Protein AF-A0AAE3T7K8-F1 (afdb_monomer_lite)

Secondary structure (DSSP, 8-state):
-HHHHHHHHHHHHHHHHHHTTS-GGG-S--TTSPPPPHHHHHHHHHHHHHHHHHHHHHHT--HHHHHHHHHHHTTS-GGGHHHHHHHHHHHHHHHHHHHHHHT------------------------------------------

Organism: Ralstonia solanacearum (NCBI:txid305)

Structure (mmCIF, N/CA/C/O backbone):
data_AF-A0AAE3T7K8-F1
#
_entry.id   AF-A0AAE3T7K8-F1
#
loop_
_atom_site.group_PDB
_atom_site.id
_atom_site.type_symbol
_atom_site.label_atom_id
_atom_site.label_alt_id
_atom_site.label_comp_id
_atom_site.label_asym_id
_atom_site.label_entity_id
_atom_site.label_seq_id
_atom_site.pdbx_PDB_ins_code
_atom_site.Cartn_x
_atom_site.Cartn_y
_atom_site.Cartn_z
_atom_site.occupancy
_atom_site.B_iso_or_equiv
_atom_site.auth_seq_id
_atom_site.auth_comp_id
_atom_site.auth_asym_id
_atom_site.auth_atom_id
_atom_site.pdbx_PDB_model_num
ATOM 1 N N . MET A 1 1 ? 7.359 1.670 -57.498 1.00 56.81 1 MET A N 1
ATOM 2 C CA . MET A 1 1 ? 6.842 1.714 -56.108 1.00 56.81 1 MET A CA 1
ATOM 3 C C . MET A 1 1 ? 7.546 0.765 -55.133 1.00 56.81 1 MET A C 1
ATOM 5 O O . MET A 1 1 ? 7.580 1.084 -53.957 1.00 56.81 1 MET A O 1
ATOM 9 N N . LEU A 1 2 ? 8.166 -0.339 -55.573 1.00 67.88 2 LEU A N 1
ATOM 10 C CA . LEU A 1 2 ? 8.922 -1.250 -54.692 1.00 67.88 2 LEU A CA 1
ATOM 11 C C . LEU A 1 2 ? 10.241 -0.713 -54.067 1.00 67.88 2 LEU A C 1
ATOM 13 O O . LEU A 1 2 ? 10.517 -1.096 -52.932 1.00 67.88 2 LEU A O 1
ATOM 17 N N . PRO A 1 3 ? 11.052 0.161 -54.708 1.00 71.56 3 PRO A N 1
ATOM 18 C CA . PRO A 1 3 ? 12.361 0.537 -54.148 1.00 71.56 3 PRO A CA 1
ATOM 19 C C . PRO A 1 3 ? 12.257 1.468 -52.931 1.00 71.56 3 PRO A C 1
ATOM 21 O O . PRO A 1 3 ? 12.989 1.292 -51.965 1.00 71.56 3 PRO A O 1
ATOM 24 N N . LEU A 1 4 ? 11.273 2.374 -52.920 1.00 75.75 4 LEU A N 1
ATOM 25 C CA . LEU A 1 4 ? 10.986 3.252 -51.777 1.00 75.75 4 LEU A CA 1
ATOM 26 C C . LEU A 1 4 ? 10.627 2.464 -50.512 1.00 75.75 4 LEU A C 1
ATOM 28 O O . LEU A 1 4 ? 10.971 2.870 -49.407 1.00 75.75 4 LEU A O 1
ATOM 32 N N . LEU A 1 5 ? 9.950 1.325 -50.663 1.00 79.31 5 LEU A N 1
ATOM 33 C CA . LEU A 1 5 ? 9.549 0.487 -49.536 1.00 79.31 5 LEU A CA 1
ATOM 34 C C . LEU A 1 5 ? 10.741 -0.296 -48.964 1.00 79.31 5 LEU A C 1
ATOM 36 O O . LEU A 1 5 ? 10.826 -0.491 -47.753 1.00 79.31 5 LEU A O 1
ATOM 40 N N . ALA A 1 6 ? 11.688 -0.692 -49.819 1.00 81.50 6 ALA A N 1
ATOM 41 C CA . ALA A 1 6 ? 12.946 -1.301 -49.393 1.00 81.50 6 ALA A CA 1
ATOM 42 C C . ALA A 1 6 ? 13.838 -0.297 -48.642 1.00 81.50 6 ALA A C 1
ATOM 44 O O . ALA A 1 6 ? 14.415 -0.645 -47.614 1.00 81.50 6 ALA A O 1
ATOM 45 N N . GLU A 1 7 ? 13.886 0.951 -49.107 1.00 83.94 7 GLU A N 1
ATOM 46 C CA . GLU A 1 7 ? 14.642 2.033 -48.472 1.00 83.94 7 GLU A CA 1
ATOM 47 C C . GLU A 1 7 ? 14.075 2.402 -47.092 1.00 83.94 7 GLU A C 1
ATOM 49 O O . GLU A 1 7 ? 14.807 2.406 -46.104 1.00 83.94 7 GLU A O 1
ATOM 54 N N . HIS A 1 8 ? 12.755 2.588 -46.976 1.00 81.88 8 HIS A N 1
ATOM 55 C CA . HIS A 1 8 ? 12.115 2.848 -45.680 1.00 81.88 8 HIS A CA 1
ATOM 56 C C . HIS A 1 8 ? 12.267 1.671 -44.711 1.00 81.88 8 HIS A C 1
ATOM 58 O O . HIS A 1 8 ? 12.482 1.871 -43.516 1.00 81.88 8 HIS A O 1
ATOM 64 N N . LYS A 1 9 ? 12.205 0.431 -45.212 1.00 82.88 9 LYS A N 1
ATOM 65 C CA . LYS A 1 9 ? 12.458 -0.759 -44.393 1.00 82.88 9 LYS A CA 1
ATOM 66 C C . LYS A 1 9 ? 13.899 -0.786 -43.880 1.00 82.88 9 LYS A C 1
ATOM 68 O O . LYS A 1 9 ? 14.107 -1.100 -42.712 1.00 82.88 9 LYS A O 1
ATOM 73 N N . ALA A 1 10 ? 14.880 -0.442 -44.715 1.00 85.00 10 ALA A N 1
ATOM 74 C CA . ALA A 1 10 ? 16.278 -0.359 -44.300 1.00 85.00 10 ALA A CA 1
ATOM 75 C C . ALA A 1 10 ? 16.495 0.737 -43.242 1.00 85.00 10 ALA A C 1
ATOM 77 O O . ALA A 1 10 ? 17.170 0.489 -42.243 1.00 85.00 10 ALA A O 1
ATOM 78 N N . ALA A 1 11 ? 15.857 1.900 -43.406 1.00 80.94 11 ALA A N 1
ATOM 79 C CA . ALA A 1 11 ? 15.902 2.985 -42.428 1.00 80.94 11 ALA A CA 1
ATOM 80 C C . ALA A 1 11 ? 15.301 2.570 -41.072 1.00 80.94 11 ALA A C 1
ATOM 82 O O . ALA A 1 11 ? 15.917 2.788 -40.032 1.00 80.94 11 ALA A O 1
ATOM 83 N N . LEU A 1 12 ? 14.148 1.890 -41.072 1.00 79.62 12 LEU A N 1
ATOM 84 C CA . LEU A 1 12 ? 13.529 1.382 -39.843 1.00 79.62 12 LEU A CA 1
ATOM 85 C C . LEU A 1 12 ? 14.397 0.330 -39.142 1.00 79.62 12 LEU A C 1
ATOM 87 O O . LEU A 1 12 ? 14.541 0.371 -37.923 1.00 79.62 12 LEU A O 1
ATOM 91 N N . VAL A 1 13 ? 15.009 -0.589 -39.894 1.00 80.06 13 VAL A N 1
ATOM 92 C CA . VAL A 1 13 ? 15.919 -1.600 -39.329 1.00 80.06 13 VAL A CA 1
ATOM 93 C C . VAL A 1 13 ? 17.156 -0.943 -38.708 1.00 80.06 13 VAL A C 1
ATOM 95 O O . VAL A 1 13 ? 17.576 -1.356 -37.629 1.00 80.06 13 VAL A O 1
ATOM 98 N N . ALA A 1 14 ? 17.702 0.105 -39.330 1.00 77.00 14 ALA A N 1
ATOM 99 C CA . ALA A 1 14 ? 18.820 0.863 -38.772 1.00 77.00 14 ALA A CA 1
ATOM 100 C C . ALA A 1 14 ? 18.436 1.594 -37.471 1.00 77.00 14 ALA A C 1
ATOM 102 O O . ALA A 1 14 ? 19.180 1.521 -36.495 1.00 77.00 14 ALA A O 1
ATOM 103 N N . CYS A 1 15 ? 17.255 2.221 -37.413 1.00 70.88 15 CYS A N 1
ATOM 104 C CA . CYS A 1 15 ? 16.749 2.853 -36.190 1.00 70.88 15 CYS A CA 1
ATOM 105 C C . CYS A 1 15 ? 16.536 1.840 -35.052 1.00 70.88 15 CYS A C 1
ATOM 107 O O . CYS A 1 15 ? 16.886 2.115 -33.907 1.00 70.88 15 CYS A O 1
ATOM 109 N N . VAL A 1 16 ? 16.000 0.652 -35.355 1.00 69.50 16 VAL A N 1
ATOM 110 C CA . VAL A 1 16 ? 15.807 -0.423 -34.363 1.00 69.50 16 VAL A CA 1
ATOM 111 C C . VAL A 1 16 ? 17.147 -0.977 -33.866 1.00 69.50 16 VAL A C 1
ATOM 113 O O . VAL A 1 16 ? 17.288 -1.260 -32.679 1.00 69.50 16 VAL A O 1
ATOM 116 N N . ALA A 1 17 ? 18.147 -1.098 -34.741 1.00 68.75 17 ALA A N 1
ATOM 117 C CA . ALA A 1 17 ? 19.487 -1.533 -34.355 1.00 68.75 17 ALA A CA 1
ATOM 118 C C . ALA A 1 17 ? 20.220 -0.502 -33.475 1.00 68.75 17 ALA A C 1
ATOM 120 O O . ALA A 1 17 ? 20.975 -0.891 -32.587 1.00 68.75 17 ALA A O 1
ATOM 121 N N . ASP A 1 18 ? 19.982 0.799 -33.670 1.00 66.19 18 ASP A N 1
ATOM 122 C CA . ASP A 1 18 ? 20.543 1.854 -32.812 1.00 66.19 18 ASP A CA 1
ATOM 123 C C . ASP A 1 18 ? 19.891 1.865 -31.414 1.00 66.19 18 ASP A C 1
ATOM 125 O O . ASP A 1 18 ? 20.570 2.037 -30.400 1.00 66.19 18 ASP A O 1
ATOM 129 N N . LEU A 1 19 ? 18.597 1.531 -31.335 1.00 60.56 19 LEU A N 1
ATOM 130 C CA . LEU A 1 19 ? 17.881 1.306 -30.073 1.00 60.56 19 LEU A CA 1
ATOM 131 C C . LEU A 1 19 ? 18.357 0.054 -29.312 1.00 60.56 19 LEU A C 1
ATOM 133 O O . LEU A 1 19 ? 18.126 -0.040 -28.112 1.00 60.56 19 LEU A O 1
ATOM 137 N N . ALA A 1 20 ? 19.073 -0.880 -29.947 1.00 57.47 20 ALA A N 1
ATOM 138 C CA . ALA A 1 20 ? 19.659 -2.038 -29.261 1.00 57.47 20 ALA A CA 1
ATOM 139 C C . ALA A 1 20 ? 20.825 -1.669 -28.318 1.00 57.47 20 ALA A C 1
ATOM 141 O O . ALA A 1 20 ? 21.284 -2.515 -27.553 1.00 57.47 20 ALA A O 1
ATOM 142 N N . ARG A 1 21 ? 21.304 -0.413 -28.354 1.00 55.34 21 ARG A N 1
ATOM 143 C CA . ARG A 1 21 ? 22.250 0.137 -27.366 1.00 55.34 21 ARG A CA 1
ATOM 144 C C . ARG A 1 21 ? 21.570 0.721 -26.128 1.00 55.34 21 ARG A C 1
ATOM 146 O O . ARG A 1 21 ? 22.275 1.114 -25.199 1.00 55.34 21 ARG A O 1
ATOM 153 N N . TYR A 1 22 ? 20.238 0.801 -26.092 1.00 50.47 22 TYR A N 1
ATOM 154 C CA . TYR A 1 22 ? 19.550 1.116 -24.844 1.00 50.47 22 TYR A CA 1
ATOM 155 C C . TYR A 1 22 ? 19.728 -0.056 -23.874 1.00 50.47 22 TYR A C 1
ATOM 157 O O . TYR A 1 22 ? 19.603 -1.209 -24.291 1.00 50.47 22 TYR A O 1
ATOM 165 N N . PRO A 1 23 ? 20.010 0.197 -22.587 1.00 54.50 23 PRO A N 1
ATOM 166 C CA . PRO A 1 23 ? 20.043 -0.855 -21.585 1.00 54.50 23 PRO A CA 1
ATOM 167 C C . PRO A 1 23 ? 18.611 -1.366 -21.369 1.00 54.50 23 PRO A C 1
ATOM 169 O O . PRO A 1 23 ? 17.902 -0.931 -20.473 1.00 54.50 23 PRO A O 1
ATOM 172 N N . VAL A 1 24 ? 18.163 -2.303 -22.209 1.00 54.16 24 VAL A N 1
ATOM 173 C CA . VAL A 1 24 ? 16.866 -2.997 -22.065 1.00 54.16 24 VAL A CA 1
ATOM 174 C C . VAL A 1 24 ? 16.882 -3.942 -20.849 1.00 54.16 24 VAL A C 1
ATOM 176 O O . VAL A 1 24 ? 15.853 -4.498 -20.476 1.00 54.16 24 VAL A O 1
ATOM 179 N N . ALA A 1 25 ? 18.037 -4.103 -20.192 1.00 55.81 25 ALA A N 1
ATOM 180 C CA . ALA A 1 25 ? 18.180 -4.903 -18.980 1.00 55.81 25 ALA A CA 1
ATOM 181 C C . ALA A 1 25 ? 17.321 -4.393 -17.801 1.00 55.81 25 ALA A C 1
ATOM 183 O O . ALA A 1 25 ? 16.918 -5.215 -16.985 1.00 55.81 25 ALA A O 1
ATOM 184 N N . ASP A 1 26 ? 16.973 -3.098 -17.755 1.00 56.88 26 ASP A N 1
ATOM 185 C CA . ASP A 1 26 ? 16.233 -2.470 -16.639 1.00 56.88 26 ASP A CA 1
ATOM 186 C C . ASP A 1 26 ? 14.739 -2.188 -16.927 1.00 56.88 26 ASP A C 1
ATOM 188 O O . ASP A 1 26 ? 14.063 -1.498 -16.163 1.00 56.88 26 ASP A O 1
ATOM 192 N N . GLY A 1 27 ? 14.176 -2.743 -18.005 1.00 58.06 27 GLY A N 1
ATOM 193 C CA . GLY A 1 27 ? 12.754 -2.577 -18.335 1.00 58.06 27 GLY A CA 1
ATOM 194 C C . GLY A 1 27 ? 12.427 -1.294 -19.122 1.00 58.06 27 GLY A C 1
ATOM 195 O O . GLY A 1 27 ? 13.328 -0.609 -19.609 1.00 58.06 27 GLY A O 1
ATOM 196 N N . PRO A 1 28 ? 11.132 -0.991 -19.356 1.00 58.44 28 PRO A N 1
ATOM 197 C CA . PRO A 1 28 ? 10.721 0.120 -20.211 1.00 58.44 28 PRO A CA 1
ATOM 198 C C . PRO A 1 28 ? 11.286 1.448 -19.699 1.00 58.44 28 PRO A C 1
ATOM 200 O O . PRO A 1 28 ? 11.047 1.825 -18.554 1.00 58.44 28 PRO A O 1
ATOM 203 N N . PHE A 1 29 ? 11.997 2.178 -20.562 1.00 50.84 29 PHE A N 1
ATOM 204 C CA . PHE A 1 29 ? 12.492 3.518 -20.260 1.00 50.84 29 PHE A CA 1
ATOM 205 C C . PHE A 1 29 ? 11.322 4.447 -19.895 1.00 50.84 29 PHE A C 1
ATOM 207 O O . PHE A 1 29 ? 10.512 4.811 -20.750 1.00 50.84 29 PHE A O 1
ATOM 214 N N . VAL A 1 30 ? 11.234 4.824 -18.617 1.00 63.03 30 VAL A N 1
ATOM 215 C CA . VAL A 1 30 ? 10.289 5.815 -18.084 1.00 63.03 30 VAL A CA 1
ATOM 216 C C . VAL A 1 30 ? 11.063 7.102 -17.753 1.00 63.03 30 VAL A C 1
ATOM 218 O O . VAL A 1 30 ? 11.602 7.217 -16.656 1.00 63.03 30 VAL A O 1
ATOM 221 N N . PRO A 1 31 ? 11.146 8.085 -18.677 1.00 57.31 31 PRO A N 1
ATOM 222 C CA . PRO A 1 31 ? 12.086 9.219 -18.607 1.00 57.31 31 PRO A CA 1
ATOM 223 C C . PRO A 1 31 ? 11.935 10.163 -17.404 1.00 57.31 31 PRO A C 1
ATOM 225 O O . PRO A 1 31 ? 12.766 11.048 -17.224 1.00 57.31 31 PRO A O 1
ATOM 228 N N . TYR A 1 32 ? 10.892 10.002 -16.588 1.00 61.28 32 TYR A N 1
ATOM 229 C CA . TYR A 1 32 ? 10.580 10.893 -15.467 1.00 61.28 32 TYR A CA 1
ATOM 230 C C . TYR A 1 32 ? 10.582 10.196 -14.103 1.00 61.28 32 TYR A C 1
ATOM 232 O O . TYR A 1 32 ? 10.191 10.811 -13.114 1.00 61.28 32 TYR A O 1
ATOM 240 N N . ILE A 1 33 ? 10.996 8.927 -14.024 1.00 60.94 33 ILE A N 1
ATOM 241 C CA . ILE A 1 33 ? 11.005 8.172 -12.768 1.00 60.94 33 ILE A CA 1
ATOM 242 C C . ILE A 1 33 ? 12.403 7.600 -12.559 1.00 60.94 33 ILE A C 1
ATOM 244 O O . ILE A 1 33 ? 12.933 6.915 -13.431 1.00 60.94 33 ILE A O 1
ATOM 248 N N . VAL A 1 34 ? 13.000 7.886 -11.398 1.00 67.75 34 VAL A N 1
ATOM 249 C CA . VAL A 1 34 ? 14.230 7.213 -10.960 1.00 67.75 34 VAL A CA 1
ATOM 250 C C . VAL A 1 34 ? 13.940 5.710 -10.945 1.00 67.75 34 VAL A C 1
ATOM 252 O O . VAL A 1 34 ? 13.016 5.307 -10.234 1.00 67.75 34 VAL A O 1
ATOM 255 N N . PRO A 1 35 ? 14.673 4.886 -11.714 1.00 70.62 35 PRO A N 1
ATOM 256 C CA . PRO A 1 35 ? 14.442 3.450 -11.738 1.00 70.62 35 PRO A CA 1
ATOM 257 C C . PRO A 1 35 ? 14.500 2.884 -10.316 1.00 70.62 35 PRO A C 1
ATOM 259 O O . PRO A 1 35 ? 15.496 3.044 -9.610 1.00 70.62 35 PRO A O 1
ATOM 262 N N . LEU A 1 36 ? 13.405 2.266 -9.877 1.00 82.12 36 LEU A N 1
ATOM 263 C CA . LEU A 1 36 ? 13.344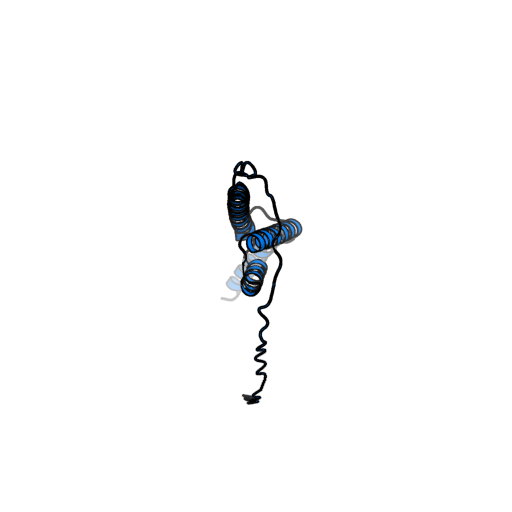 1.533 -8.618 1.00 82.12 36 LEU A CA 1
ATOM 264 C C . LEU A 1 36 ? 13.711 0.082 -8.903 1.00 82.12 36 LEU A C 1
ATOM 266 O O . LEU A 1 36 ? 13.130 -0.532 -9.798 1.00 82.12 36 LEU A O 1
ATOM 270 N N . SER A 1 37 ? 14.647 -0.470 -8.130 1.00 87.62 37 SER A N 1
ATOM 271 C CA . SER A 1 37 ? 14.950 -1.895 -8.233 1.00 87.62 37 SER A CA 1
ATOM 272 C C . SER A 1 37 ? 13.736 -2.730 -7.786 1.00 87.62 37 SER A C 1
ATOM 274 O O . SER A 1 37 ? 12.952 -2.272 -6.941 1.00 87.62 37 SER A O 1
ATOM 276 N N . PRO A 1 38 ? 13.558 -3.953 -8.311 1.00 87.56 38 PRO A N 1
ATOM 277 C CA . PRO A 1 38 ? 12.467 -4.838 -7.900 1.00 87.56 38 PRO A CA 1
ATOM 278 C C . PRO A 1 38 ? 12.433 -5.101 -6.389 1.00 87.56 38 PRO A C 1
ATOM 280 O O . PRO A 1 38 ? 11.357 -5.144 -5.795 1.00 87.56 38 PRO A O 1
ATOM 283 N N . GLU A 1 39 ? 13.602 -5.216 -5.756 1.00 91.31 39 GLU A N 1
ATOM 284 C CA . GLU A 1 39 ? 13.748 -5.390 -4.307 1.00 91.31 39 GLU A CA 1
ATOM 285 C C . GLU A 1 39 ? 13.188 -4.176 -3.571 1.00 91.31 39 GLU A C 1
ATOM 287 O O . GLU A 1 39 ? 12.396 -4.317 -2.643 1.00 91.31 39 GLU A O 1
ATOM 292 N N . ARG A 1 40 ? 13.506 -2.966 -4.047 1.00 90.38 40 ARG A N 1
ATOM 293 C CA . ARG A 1 40 ? 13.010 -1.743 -3.420 1.00 90.38 40 ARG A CA 1
ATOM 294 C C . ARG A 1 40 ? 11.492 -1.610 -3.528 1.00 90.38 40 ARG A C 1
ATOM 296 O O . ARG A 1 40 ? 10.856 -1.122 -2.595 1.00 90.38 40 ARG A O 1
ATOM 303 N N . VAL A 1 41 ? 10.905 -2.040 -4.645 1.00 91.06 41 VAL A N 1
ATOM 304 C CA . VAL A 1 41 ? 9.443 -2.085 -4.816 1.00 91.06 41 VAL A CA 1
ATOM 305 C C . VAL A 1 41 ? 8.814 -3.097 -3.857 1.00 91.06 41 VAL A C 1
ATOM 307 O O . VAL A 1 41 ? 7.785 -2.800 -3.247 1.00 91.06 41 VAL A O 1
ATOM 310 N N . ALA A 1 42 ? 9.430 -4.270 -3.694 1.00 92.06 42 ALA A N 1
ATOM 311 C CA . ALA A 1 42 ? 8.963 -5.288 -2.760 1.00 92.06 42 ALA A CA 1
ATOM 312 C C . ALA A 1 42 ? 8.989 -4.782 -1.308 1.00 92.06 42 ALA A C 1
ATOM 314 O O . ALA A 1 42 ? 7.989 -4.927 -0.605 1.00 92.06 42 ALA A O 1
ATOM 315 N N . ASP A 1 43 ? 10.070 -4.116 -0.896 1.00 94.38 43 ASP A N 1
ATOM 316 C CA . ASP A 1 43 ? 10.190 -3.518 0.438 1.00 94.38 43 ASP A CA 1
ATOM 317 C C . ASP A 1 43 ? 9.096 -2.475 0.694 1.00 94.38 43 ASP A C 1
ATOM 319 O O . ASP A 1 43 ? 8.429 -2.508 1.725 1.00 94.38 43 ASP A O 1
ATOM 323 N N . LEU A 1 44 ? 8.848 -1.576 -0.269 1.00 94.50 44 LEU A N 1
ATOM 324 C CA . LEU A 1 44 ? 7.784 -0.572 -0.153 1.00 94.50 44 LEU A CA 1
ATOM 325 C C . LEU A 1 44 ? 6.396 -1.211 -0.014 1.00 94.50 44 LEU A C 1
ATOM 327 O O . LEU A 1 44 ? 5.570 -0.726 0.758 1.00 94.50 44 LEU A O 1
ATOM 331 N N . LEU A 1 45 ? 6.133 -2.302 -0.736 1.00 95.56 45 LEU A N 1
ATOM 332 C CA . LEU A 1 45 ? 4.880 -3.048 -0.616 1.00 95.56 45 LEU A CA 1
ATOM 333 C C . LEU A 1 45 ? 4.734 -3.717 0.755 1.00 95.56 45 LEU A C 1
ATOM 335 O O . LEU A 1 45 ? 3.632 -3.725 1.306 1.00 95.56 45 LEU A O 1
ATOM 339 N N . VAL A 1 46 ? 5.811 -4.280 1.305 1.00 97.25 46 VAL A N 1
ATOM 340 C CA . VAL A 1 46 ? 5.814 -4.876 2.651 1.00 97.25 46 VAL A CA 1
ATOM 341 C C . VAL A 1 46 ? 5.559 -3.806 3.711 1.00 97.25 46 VAL A C 1
ATOM 343 O O . VAL A 1 46 ? 4.658 -3.977 4.537 1.00 97.25 46 VAL A O 1
ATOM 346 N N . ASP A 1 47 ? 6.278 -2.685 3.643 1.00 97.50 47 ASP A N 1
ATOM 347 C CA . ASP A 1 47 ? 6.103 -1.541 4.543 1.00 97.50 47 ASP A CA 1
ATOM 348 C C . ASP A 1 47 ? 4.658 -1.028 4.508 1.00 97.50 47 ASP A C 1
ATOM 350 O O . ASP A 1 47 ? 4.032 -0.817 5.550 1.00 97.50 47 ASP A O 1
ATOM 354 N N . LEU A 1 48 ? 4.105 -0.857 3.305 1.00 97.81 48 LEU A N 1
ATOM 355 C CA . LEU A 1 48 ? 2.751 -0.350 3.114 1.00 97.81 48 LEU A CA 1
ATOM 356 C C . LEU A 1 48 ? 1.701 -1.301 3.691 1.00 97.81 48 LEU A C 1
ATOM 358 O O . LEU A 1 48 ? 0.819 -0.862 4.425 1.00 97.81 48 LEU A O 1
ATOM 362 N N . ARG A 1 49 ? 1.803 -2.604 3.409 1.00 97.69 49 ARG A N 1
ATOM 363 C CA . ARG A 1 49 ? 0.872 -3.604 3.956 1.00 97.69 49 ARG A CA 1
ATOM 364 C C . ARG A 1 49 ? 0.924 -3.652 5.479 1.00 97.69 49 ARG A C 1
ATOM 366 O O . ARG A 1 49 ? -0.127 -3.690 6.106 1.00 97.69 49 ARG A O 1
ATOM 373 N N . THR A 1 50 ? 2.124 -3.605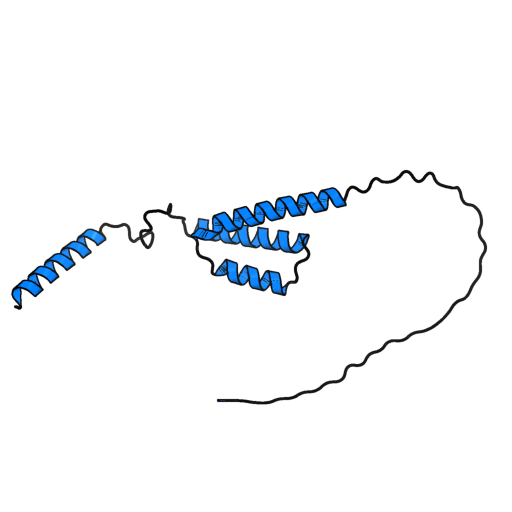 6.052 1.00 98.25 50 THR A N 1
ATOM 374 C CA . THR A 1 50 ? 2.324 -3.610 7.508 1.00 98.25 50 THR A CA 1
ATOM 375 C C . THR A 1 50 ? 1.688 -2.377 8.144 1.00 98.25 50 THR A C 1
ATOM 377 O O . THR A 1 50 ? 0.866 -2.507 9.044 1.00 98.25 50 THR A O 1
ATOM 380 N N . THR A 1 51 ? 1.969 -1.191 7.596 1.00 98.38 51 THR A N 1
ATOM 381 C CA . THR A 1 51 ? 1.407 0.074 8.095 1.00 98.38 51 THR A CA 1
ATOM 382 C C . THR A 1 51 ? -0.124 0.084 8.010 1.00 98.38 51 THR A C 1
ATOM 384 O O . THR A 1 51 ? -0.795 0.552 8.925 1.00 98.38 51 THR A O 1
ATOM 387 N N . ILE A 1 52 ? -0.703 -0.443 6.924 1.00 98.12 52 ILE A N 1
ATOM 388 C CA . ILE A 1 52 ? -2.162 -0.550 6.770 1.00 98.12 52 ILE A CA 1
ATOM 389 C C . ILE A 1 52 ? -2.767 -1.471 7.832 1.00 98.12 52 ILE A C 1
ATOM 391 O O . ILE A 1 52 ? -3.792 -1.112 8.407 1.00 98.12 52 ILE A O 1
ATOM 395 N N . SER A 1 53 ? -2.154 -2.628 8.093 1.00 97.81 53 SER A N 1
ATOM 396 C CA . SER A 1 53 ? -2.628 -3.549 9.131 1.00 97.81 53 SER A CA 1
ATOM 397 C C . SER A 1 53 ? -2.594 -2.899 10.515 1.00 97.81 53 SER A C 1
ATOM 399 O O . SER A 1 53 ? -3.593 -2.937 11.219 1.00 97.81 53 SER A O 1
ATOM 401 N N . GLU A 1 54 ? -1.509 -2.206 10.868 1.00 98.00 54 GLU A N 1
ATOM 402 C CA . GLU A 1 54 ? -1.410 -1.496 12.154 1.00 98.00 54 GLU A CA 1
ATOM 403 C C . GLU A 1 54 ? -2.476 -0.399 12.301 1.00 98.00 54 GLU A C 1
ATOM 405 O O . GLU A 1 54 ? -3.091 -0.248 13.358 1.00 98.00 54 GLU A O 1
ATOM 410 N N . VAL A 1 55 ? -2.742 0.361 11.231 1.00 97.94 55 VAL A N 1
ATOM 411 C CA . VAL A 1 55 ? -3.832 1.350 11.222 1.00 97.94 55 VAL A CA 1
ATOM 412 C C . VAL A 1 55 ? -5.187 0.669 11.408 1.00 97.94 55 VAL A C 1
ATOM 414 O O . VAL A 1 55 ? -6.005 1.158 12.186 1.00 97.94 55 VAL A O 1
ATOM 417 N N . ALA A 1 56 ? -5.429 -0.438 10.705 1.00 97.62 56 ALA A N 1
ATOM 418 C CA . ALA A 1 56 ? -6.673 -1.192 10.796 1.00 97.62 56 ALA A CA 1
ATOM 419 C C . ALA A 1 56 ? -6.907 -1.737 12.211 1.00 97.62 56 ALA A C 1
ATOM 421 O O . ALA A 1 56 ? -8.029 -1.639 12.709 1.00 97.62 56 ALA A O 1
ATOM 422 N N . ASP A 1 57 ? -5.856 -2.222 12.872 1.00 96.75 57 ASP A N 1
ATOM 423 C CA . ASP A 1 57 ? -5.909 -2.714 14.249 1.00 96.75 57 ASP A CA 1
ATOM 424 C C . ASP A 1 57 ? -6.264 -1.591 15.234 1.00 96.75 57 ASP A C 1
ATOM 426 O O . ASP A 1 57 ? -7.153 -1.750 16.073 1.00 96.75 57 ASP A O 1
ATOM 430 N N . ILE A 1 58 ? -5.618 -0.424 15.116 1.00 96.56 58 ILE A N 1
ATOM 431 C CA . ILE A 1 58 ? -5.871 0.716 16.013 1.00 96.56 58 ILE A CA 1
ATOM 432 C C . ILE A 1 58 ? -7.268 1.308 15.790 1.00 96.56 58 ILE A C 1
ATOM 434 O O . ILE A 1 58 ? -7.932 1.719 16.743 1.00 96.56 58 ILE A O 1
ATOM 438 N N . GLU A 1 59 ? -7.720 1.385 14.541 1.00 95.00 59 GLU A N 1
ATOM 439 C CA . GLU A 1 59 ? -9.022 1.957 14.193 1.00 95.00 59 GLU A CA 1
ATOM 440 C C . GLU A 1 59 ? -10.176 0.939 14.243 1.00 95.00 59 GLU A C 1
ATOM 442 O O . GLU A 1 59 ? -11.333 1.325 14.065 1.00 95.00 59 GLU A O 1
ATOM 447 N N . GLY A 1 60 ? -9.887 -0.342 14.494 1.00 96.31 60 GLY A N 1
ATOM 448 C CA . GLY A 1 60 ? -10.885 -1.406 14.614 1.00 96.31 60 GLY A CA 1
ATOM 449 C C . GLY A 1 60 ? -11.624 -1.697 13.308 1.00 96.31 60 GLY A C 1
ATOM 450 O O . GLY A 1 60 ? -12.851 -1.823 13.298 1.00 96.31 60 GLY A O 1
ATOM 451 N N . TRP A 1 61 ? -10.907 -1.750 12.185 1.00 97.31 61 TRP A N 1
ATOM 452 C CA . TRP A 1 61 ? -11.532 -2.033 10.894 1.00 97.31 61 TRP A CA 1
ATOM 453 C C . TRP A 1 61 ? -12.019 -3.485 10.810 1.00 97.31 61 TRP A C 1
ATOM 455 O O . TRP A 1 61 ? -11.336 -4.388 11.284 1.00 97.31 61 TRP A O 1
ATOM 465 N N . PRO A 1 62 ? -13.157 -3.748 10.142 1.00 97.00 62 PRO A N 1
ATOM 466 C CA . PRO A 1 62 ? -13.568 -5.115 9.838 1.00 97.00 62 PRO A CA 1
ATOM 467 C C . PRO A 1 62 ? -12.572 -5.821 8.905 1.00 97.00 62 PRO A C 1
ATOM 469 O O . PRO A 1 62 ? -12.112 -5.219 7.929 1.00 97.00 62 PRO A O 1
ATOM 472 N N . ASP A 1 63 ? -12.337 -7.116 9.126 1.00 96.19 63 ASP A N 1
ATOM 473 C CA . ASP A 1 63 ? -11.409 -7.946 8.335 1.00 96.19 63 ASP A CA 1
ATOM 474 C C . ASP A 1 63 ? -11.690 -7.910 6.824 1.00 96.19 63 ASP A C 1
ATOM 476 O O . ASP A 1 63 ? -10.763 -7.880 6.009 1.00 96.19 63 ASP A O 1
ATOM 480 N N . ASP A 1 64 ? -12.966 -7.854 6.428 1.00 97.44 64 ASP A N 1
ATOM 481 C CA . ASP A 1 64 ? -13.375 -7.751 5.021 1.00 97.44 64 ASP A CA 1
ATOM 482 C C . ASP A 1 64 ? -12.874 -6.451 4.370 1.00 97.44 64 ASP A C 1
ATOM 484 O O . ASP A 1 64 ? -12.487 -6.431 3.197 1.00 97.44 64 ASP A O 1
ATOM 488 N N . CYS A 1 65 ? -12.856 -5.354 5.135 1.00 97.00 65 CYS A N 1
ATOM 489 C CA . CYS A 1 65 ? -12.355 -4.061 4.677 1.00 97.00 65 CYS A CA 1
ATOM 490 C C . CYS A 1 65 ? -10.837 -4.114 4.474 1.00 97.00 65 CYS A C 1
ATOM 492 O O . CYS A 1 65 ? -10.343 -3.731 3.409 1.00 97.00 65 CYS A O 1
ATOM 494 N N . LEU A 1 66 ? -10.114 -4.650 5.463 1.00 97.25 66 LEU A N 1
ATOM 495 C CA . LEU A 1 66 ? -8.663 -4.817 5.403 1.00 97.25 66 LEU A CA 1
ATOM 496 C C . LEU A 1 66 ? -8.264 -5.719 4.227 1.00 97.25 66 LEU A C 1
ATOM 498 O O . LEU A 1 66 ? -7.446 -5.332 3.394 1.00 97.25 66 LEU A O 1
ATOM 502 N N . THR A 1 67 ? -8.909 -6.878 4.095 1.00 97.56 67 THR A N 1
ATOM 503 C CA . THR A 1 67 ? -8.664 -7.838 3.007 1.00 97.56 67 THR A CA 1
ATOM 504 C C . THR A 1 67 ? -8.882 -7.198 1.639 1.00 97.56 67 THR A C 1
ATOM 506 O O . THR A 1 67 ? -8.043 -7.329 0.740 1.00 97.56 67 THR A O 1
ATOM 509 N N . ARG A 1 68 ? -9.982 -6.452 1.472 1.00 97.44 68 ARG A N 1
ATOM 510 C CA . ARG A 1 68 ? -10.269 -5.731 0.228 1.00 97.44 68 ARG A CA 1
ATOM 511 C C . ARG A 1 68 ? -9.185 -4.702 -0.088 1.00 97.44 68 ARG A C 1
ATOM 513 O O . ARG A 1 68 ? -8.739 -4.638 -1.234 1.00 97.44 68 ARG A O 1
ATOM 520 N N . LEU A 1 69 ? -8.765 -3.903 0.891 1.00 96.88 69 LEU A N 1
ATOM 521 C CA . LEU A 1 69 ? -7.756 -2.867 0.683 1.00 96.88 69 LEU A CA 1
ATOM 522 C C . LEU A 1 69 ? -6.384 -3.463 0.343 1.00 96.88 69 LEU A C 1
ATOM 524 O O . LEU A 1 69 ? -5.750 -3.020 -0.613 1.00 96.88 69 LEU A O 1
ATOM 528 N N . LEU A 1 70 ? -5.950 -4.506 1.054 1.00 97.06 70 LEU A N 1
ATOM 529 C CA . LEU A 1 70 ? -4.688 -5.193 0.763 1.00 97.06 70 LEU A CA 1
ATOM 530 C C . LEU A 1 70 ? -4.685 -5.807 -0.646 1.00 97.06 70 LEU A C 1
ATOM 532 O O . LEU A 1 70 ? -3.666 -5.766 -1.341 1.00 97.06 70 LEU A O 1
ATOM 536 N N . GLY A 1 71 ? -5.837 -6.308 -1.107 1.00 96.31 71 GLY A N 1
ATOM 537 C CA . GLY A 1 71 ? -6.020 -6.772 -2.482 1.00 96.31 71 GLY A CA 1
ATOM 538 C C . GLY A 1 71 ? -5.863 -5.665 -3.533 1.00 96.31 71 GLY A C 1
ATOM 539 O O . GLY A 1 71 ? -5.322 -5.923 -4.610 1.00 96.31 71 GLY A O 1
ATOM 540 N N . LEU A 1 72 ? -6.288 -4.433 -3.229 1.00 95.69 72 LEU A N 1
ATOM 541 C CA . LEU A 1 72 ? -6.079 -3.270 -4.102 1.00 95.69 72 LEU A CA 1
ATOM 542 C C . LEU A 1 72 ? -4.608 -2.841 -4.115 1.00 95.69 72 LEU A C 1
ATOM 544 O O . LEU A 1 72 ? -4.033 -2.662 -5.187 1.00 95.69 72 LEU A O 1
ATOM 548 N N . VAL A 1 73 ? -3.978 -2.763 -2.941 1.00 95.19 73 VAL A N 1
ATOM 549 C CA . VAL A 1 73 ? -2.559 -2.407 -2.794 1.00 95.19 73 VAL A CA 1
ATOM 550 C C . VAL A 1 73 ? -1.652 -3.384 -3.540 1.00 95.19 73 VAL A C 1
ATOM 552 O O . VAL A 1 73 ? -0.670 -2.973 -4.140 1.00 95.19 73 VAL A O 1
ATOM 555 N N . ALA A 1 74 ? -1.987 -4.674 -3.579 1.00 91.88 74 ALA A N 1
ATOM 556 C CA . ALA A 1 74 ? -1.208 -5.660 -4.328 1.00 91.88 74 ALA A CA 1
ATOM 557 C C . ALA A 1 74 ? -1.184 -5.425 -5.852 1.00 91.88 74 ALA A C 1
ATOM 559 O O . ALA A 1 74 ? -0.351 -6.011 -6.539 1.00 91.88 74 ALA A O 1
ATOM 560 N N . ARG A 1 75 ? -2.110 -4.621 -6.388 1.00 92.44 75 ARG A N 1
ATOM 561 C CA . ARG A 1 75 ? -2.307 -4.405 -7.831 1.00 92.44 75 ARG A CA 1
ATOM 562 C C . ARG A 1 75 ? -2.082 -2.951 -8.243 1.00 92.44 75 ARG A C 1
ATOM 564 O O . ARG A 1 75 ? -2.333 -2.611 -9.398 1.00 92.44 75 ARG A O 1
ATOM 571 N N . GLN A 1 76 ? -1.671 -2.097 -7.306 1.00 91.00 76 GLN A N 1
ATOM 572 C CA . GLN A 1 76 ? -1.501 -0.677 -7.570 1.00 91.00 76 GLN A CA 1
ATOM 573 C C . GLN A 1 76 ? -0.262 -0.407 -8.444 1.00 91.00 76 GLN A C 1
ATOM 575 O O . GLN A 1 76 ? 0.688 -1.195 -8.431 1.00 91.00 76 GLN A O 1
ATOM 580 N N . PRO A 1 77 ? -0.240 0.705 -9.195 1.00 91.62 77 PRO A N 1
ATOM 581 C CA . PRO A 1 77 ? 0.958 1.150 -9.894 1.00 91.62 77 PRO A CA 1
ATOM 582 C C . PRO A 1 77 ? 2.124 1.415 -8.930 1.00 91.62 77 PRO A C 1
ATOM 584 O O . PRO A 1 77 ? 1.937 1.945 -7.841 1.00 91.62 77 PRO A O 1
ATOM 587 N N . VAL A 1 78 ? 3.359 1.137 -9.359 1.00 88.19 78 VAL A N 1
ATOM 588 C CA . VAL A 1 78 ? 4.565 1.434 -8.554 1.00 88.19 78 VAL A CA 1
ATOM 589 C C . VAL A 1 78 ? 4.673 2.929 -8.224 1.00 88.19 78 VAL A C 1
ATOM 591 O O . VAL A 1 78 ? 5.162 3.292 -7.158 1.00 88.19 78 VAL A O 1
ATOM 594 N N . SER A 1 79 ? 4.165 3.799 -9.104 1.00 85.69 79 SER A N 1
ATOM 595 C CA . SER A 1 79 ? 4.203 5.254 -8.936 1.00 85.69 79 SER A CA 1
ATOM 596 C C . SER A 1 79 ? 3.423 5.773 -7.726 1.00 85.69 79 SER A C 1
ATOM 598 O O . SER A 1 79 ? 3.695 6.885 -7.298 1.00 85.69 79 SER A O 1
ATOM 600 N N . THR A 1 80 ? 2.467 5.011 -7.183 1.00 90.75 80 THR A N 1
ATOM 601 C CA . THR A 1 80 ? 1.630 5.445 -6.048 1.00 90.75 80 THR A CA 1
ATOM 602 C C . THR A 1 80 ? 2.110 4.905 -4.699 1.00 90.75 80 THR A C 1
ATOM 604 O O . THR A 1 80 ? 1.695 5.411 -3.662 1.00 90.75 80 THR A O 1
ATOM 607 N N . LEU A 1 81 ? 3.040 3.940 -4.684 1.00 91.75 81 LEU A N 1
ATOM 608 C CA . LEU A 1 81 ? 3.472 3.258 -3.455 1.00 91.75 81 LEU A CA 1
ATOM 609 C C . LEU A 1 81 ? 4.053 4.201 -2.400 1.00 91.75 81 LEU A C 1
ATOM 611 O O . LEU A 1 81 ? 3.772 4.047 -1.213 1.00 91.75 81 LEU A O 1
ATOM 615 N N . ALA A 1 82 ? 4.887 5.155 -2.820 1.00 90.88 82 ALA A N 1
ATOM 616 C CA . ALA A 1 82 ? 5.533 6.084 -1.898 1.00 90.88 82 ALA A CA 1
ATOM 617 C C . ALA A 1 82 ? 4.520 7.046 -1.256 1.00 90.88 82 ALA A C 1
ATOM 619 O O . ALA A 1 82 ? 4.582 7.279 -0.047 1.00 90.88 82 ALA A O 1
ATOM 620 N N . ASP A 1 83 ? 3.574 7.550 -2.049 1.00 92.94 83 ASP A N 1
ATOM 621 C CA . ASP A 1 83 ? 2.540 8.481 -1.594 1.00 92.94 83 ASP A CA 1
ATOM 622 C C . ASP A 1 83 ? 1.538 7.786 -0.666 1.00 92.94 83 ASP A C 1
ATOM 624 O O . ASP A 1 83 ? 1.238 8.296 0.415 1.00 92.94 83 ASP A O 1
ATOM 628 N N . ASP A 1 84 ? 1.090 6.580 -1.028 1.00 95.88 84 ASP A N 1
ATOM 629 C CA . ASP A 1 84 ? 0.218 5.758 -0.186 1.00 95.88 84 ASP A CA 1
ATOM 630 C C . ASP A 1 84 ? 0.895 5.430 1.152 1.00 95.88 84 ASP A C 1
ATOM 632 O O . ASP A 1 84 ? 0.289 5.567 2.218 1.00 95.88 84 ASP A O 1
ATOM 636 N N . LEU A 1 85 ? 2.177 5.047 1.126 1.00 97.06 85 LEU A N 1
ATOM 637 C CA . LEU A 1 85 ? 2.942 4.779 2.343 1.00 97.06 85 LEU A CA 1
ATOM 638 C C . LEU A 1 85 ? 3.060 6.026 3.226 1.00 97.06 85 LEU A C 1
ATOM 640 O O . LEU A 1 85 ? 2.893 5.932 4.444 1.00 97.06 85 LEU A O 1
ATOM 644 N N . ALA A 1 86 ? 3.308 7.199 2.640 1.00 97.62 86 ALA A N 1
ATOM 645 C CA . ALA A 1 86 ? 3.339 8.457 3.378 1.00 97.62 86 ALA A CA 1
ATOM 646 C C . ALA A 1 86 ? 1.973 8.779 4.010 1.00 97.62 86 ALA A C 1
ATOM 648 O O .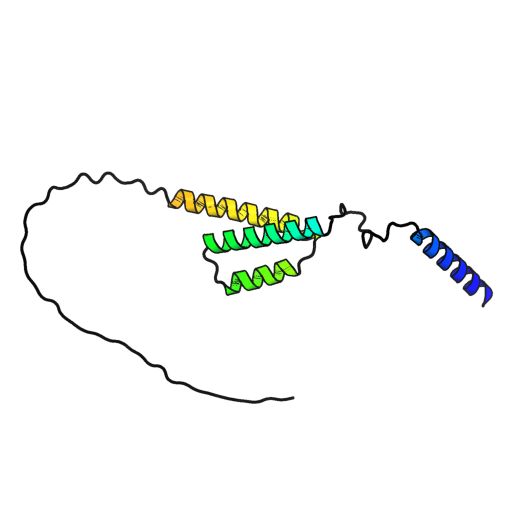 ALA A 1 86 ? 1.910 9.145 5.187 1.00 97.62 86 ALA A O 1
ATOM 649 N N . TYR A 1 87 ? 0.883 8.577 3.265 1.00 97.44 87 TYR A N 1
ATOM 650 C CA . TYR A 1 87 ? -0.480 8.758 3.761 1.00 97.44 87 TYR A CA 1
ATOM 651 C C . TYR A 1 87 ? -0.773 7.853 4.966 1.00 97.44 87 TYR A C 1
ATOM 653 O O . TYR A 1 87 ? -1.203 8.344 6.015 1.00 97.44 87 TYR A O 1
ATOM 661 N N . PHE A 1 88 ? -0.501 6.548 4.861 1.00 98.00 88 PHE A N 1
ATOM 662 C CA . PHE A 1 88 ? -0.788 5.607 5.947 1.00 98.00 88 PHE A CA 1
ATOM 663 C C . PHE A 1 88 ? 0.114 5.808 7.163 1.00 98.00 88 PHE A C 1
ATOM 665 O O . PHE A 1 88 ? -0.376 5.702 8.284 1.00 98.00 88 PHE A O 1
ATOM 672 N N . ARG A 1 89 ? 1.382 6.199 6.982 1.00 98.25 89 ARG A N 1
ATOM 673 C CA . ARG A 1 89 ? 2.251 6.604 8.102 1.00 98.25 89 ARG A CA 1
ATOM 674 C C . ARG A 1 89 ? 1.707 7.832 8.828 1.00 98.25 89 ARG A C 1
ATOM 676 O O . ARG A 1 89 ? 1.667 7.856 10.055 1.00 98.25 89 ARG A O 1
ATOM 683 N N . GLY A 1 90 ? 1.231 8.832 8.084 1.00 97.88 90 GLY A N 1
ATOM 684 C CA . GLY A 1 90 ? 0.557 9.992 8.667 1.00 97.88 90 GLY A CA 1
ATOM 685 C C . GLY A 1 90 ? -0.683 9.585 9.465 1.00 97.88 90 GLY A C 1
ATOM 686 O O . GLY A 1 90 ? -0.857 10.002 10.610 1.00 97.88 90 GLY A O 1
ATOM 687 N N . ARG A 1 91 ? -1.516 8.706 8.900 1.00 97.38 91 ARG A N 1
ATOM 688 C CA . ARG A 1 91 ? -2.711 8.188 9.575 1.00 97.38 91 ARG A CA 1
ATOM 689 C C . ARG A 1 91 ? -2.363 7.418 10.850 1.00 97.38 91 ARG A C 1
ATOM 691 O O . ARG A 1 91 ? -2.953 7.716 11.888 1.00 97.38 91 ARG A O 1
ATOM 698 N N . LEU A 1 92 ? -1.372 6.528 10.798 1.00 97.44 92 LEU A N 1
ATOM 699 C CA . LEU A 1 92 ? -0.880 5.754 11.939 1.00 97.44 92 LEU A CA 1
ATOM 700 C C . LEU A 1 92 ? -0.410 6.653 13.086 1.00 97.44 92 LEU A C 1
ATOM 702 O O . LEU A 1 92 ? -0.815 6.448 14.232 1.00 97.44 92 LEU A O 1
ATOM 706 N N . ASN A 1 93 ? 0.368 7.694 12.777 1.00 96.50 93 ASN A N 1
ATOM 707 C CA . ASN A 1 93 ? 0.813 8.666 13.776 1.00 96.50 93 ASN A CA 1
ATOM 708 C C . ASN A 1 93 ? -0.388 9.338 14.454 1.00 96.50 93 ASN A C 1
ATOM 710 O O . ASN A 1 93 ? -0.492 9.338 15.680 1.00 96.50 93 ASN A O 1
ATOM 714 N N . THR A 1 94 ? -1.361 9.821 13.671 1.00 95.88 94 THR A N 1
ATOM 715 C CA . THR A 1 94 ? -2.558 10.456 14.250 1.00 95.88 94 THR A CA 1
ATOM 716 C C . THR A 1 94 ? -3.403 9.488 15.079 1.00 95.88 94 THR A C 1
ATOM 718 O O . THR A 1 94 ? -3.983 9.887 16.087 1.00 95.88 94 THR A O 1
ATOM 721 N N . ALA A 1 95 ? -3.507 8.220 14.673 1.00 93.44 95 ALA A N 1
ATOM 722 C CA . ALA A 1 95 ? -4.258 7.203 15.401 1.00 93.44 95 ALA A CA 1
ATOM 723 C C . ALA A 1 95 ? -3.580 6.881 16.743 1.00 93.44 95 ALA A C 1
ATOM 725 O O . ALA A 1 95 ? -4.231 6.902 17.787 1.00 93.44 95 ALA A O 1
ATOM 726 N N . THR A 1 96 ? -2.257 6.718 16.734 1.00 94.00 96 THR A N 1
ATOM 727 C CA . THR A 1 96 ? -1.443 6.464 17.932 1.00 94.00 96 THR A CA 1
ATOM 728 C C . THR A 1 96 ? -1.500 7.624 18.930 1.00 94.00 96 THR A C 1
ATOM 730 O O . THR A 1 96 ? -1.644 7.409 20.137 1.00 94.00 96 THR A O 1
ATOM 733 N N . GLU A 1 97 ? -1.461 8.871 18.450 1.00 93.31 97 GLU A N 1
ATOM 734 C CA . GLU A 1 97 ? -1.614 10.061 19.296 1.00 93.31 97 GLU A CA 1
ATOM 735 C C . GLU A 1 97 ? -2.995 10.134 19.965 1.00 93.31 97 GLU A C 1
ATOM 737 O O . GLU A 1 97 ? -3.098 10.506 21.138 1.00 93.31 97 GLU A O 1
ATOM 742 N N . ARG A 1 98 ? -4.069 9.764 19.249 1.00 90.31 98 ARG A N 1
ATOM 743 C CA . ARG A 1 98 ? -5.429 9.703 19.819 1.00 90.31 98 ARG A CA 1
ATOM 744 C C . ARG A 1 98 ? -5.522 8.642 20.910 1.00 90.31 98 ARG A C 1
ATOM 746 O O . ARG A 1 98 ? -6.046 8.931 21.985 1.00 90.31 98 ARG A O 1
ATOM 753 N N . THR A 1 99 ? -4.983 7.451 20.660 1.00 87.62 99 THR A N 1
ATOM 754 C CA . THR A 1 99 ? -4.958 6.359 21.642 1.00 87.62 99 THR A CA 1
ATOM 755 C C . THR A 1 99 ? -4.183 6.767 22.893 1.00 87.62 99 THR A C 1
ATOM 757 O O . THR A 1 99 ? -4.682 6.610 24.007 1.00 87.62 99 THR A O 1
ATOM 760 N N . SER A 1 100 ? -3.016 7.394 22.717 1.00 85.56 100 SER A N 1
ATOM 761 C CA . SER A 1 100 ? -2.199 7.899 23.826 1.00 85.56 100 SER A CA 1
ATOM 762 C C . SER A 1 100 ? -2.955 8.940 24.657 1.00 85.56 100 SER A C 1
ATOM 764 O O . SER A 1 100 ? -2.967 8.860 25.882 1.00 85.56 100 SER A O 1
ATOM 766 N N . ARG A 1 101 ? -3.664 9.877 24.015 1.00 79.38 101 ARG A N 1
ATOM 767 C CA . ARG A 1 101 ? -4.457 10.907 24.707 1.00 79.38 101 ARG A CA 1
ATOM 768 C C . ARG A 1 101 ? -5.629 10.324 25.498 1.00 79.38 101 ARG A C 1
ATOM 770 O O . ARG A 1 101 ? -5.895 10.779 26.604 1.00 79.38 101 ARG A O 1
ATOM 777 N N . ASN A 1 102 ? -6.300 9.312 24.955 1.00 71.81 102 ASN A N 1
ATOM 778 C CA . ASN A 1 102 ? -7.433 8.661 25.614 1.00 71.81 102 ASN A CA 1
ATOM 779 C C . ASN A 1 102 ? -7.009 7.758 26.783 1.00 71.81 102 ASN A C 1
ATOM 781 O O . ASN A 1 102 ? -7.820 7.491 27.664 1.00 71.81 102 ASN A O 1
ATOM 785 N N . SER A 1 103 ? -5.749 7.310 26.815 1.00 68.12 103 SER A N 1
ATOM 786 C CA . SER A 1 103 ? -5.197 6.546 27.943 1.00 68.12 103 SER A CA 1
ATOM 787 C C . SER A 1 103 ? -4.887 7.402 29.183 1.00 68.12 103 SER A C 1
ATOM 789 O O . SER A 1 103 ? -4.698 6.860 30.270 1.00 68.12 103 SER A O 1
ATOM 791 N N . VAL A 1 104 ? -4.888 8.738 29.055 1.00 61.50 104 VAL A N 1
ATOM 792 C CA . VAL A 1 104 ? -4.664 9.683 30.161 1.00 61.50 104 VAL A CA 1
ATOM 793 C C . VAL A 1 104 ? -6.009 10.156 30.727 1.00 61.50 104 VAL A C 1
ATOM 795 O O . VAL A 1 104 ? -6.409 11.308 30.576 1.00 61.50 104 VAL A O 1
ATOM 798 N N . THR A 1 105 ? -6.729 9.267 31.409 1.00 58.25 105 THR A N 1
ATOM 799 C CA . THR A 1 105 ? -7.663 9.694 32.464 1.00 58.25 105 THR A CA 1
ATOM 800 C C . THR A 1 105 ? -6.868 9.904 33.752 1.00 58.25 105 THR A C 1
ATOM 802 O O . THR A 1 105 ? -6.135 8.991 34.144 1.00 58.25 105 THR A O 1
ATOM 805 N N . PRO A 1 106 ? -6.984 11.063 34.431 1.00 52.00 106 PRO A N 1
ATOM 806 C CA . PRO A 1 106 ? -6.322 11.265 35.706 1.00 52.00 106 PRO A CA 1
ATOM 807 C C . PRO A 1 106 ? -6.920 10.274 36.698 1.00 52.00 106 PRO A C 1
ATOM 809 O O . PRO A 1 106 ? -8.139 10.187 36.851 1.00 52.00 106 PRO A O 1
ATOM 812 N N . PHE A 1 107 ? -6.045 9.515 37.348 1.00 53.59 107 PHE A N 1
ATOM 813 C CA . PHE A 1 107 ? -6.346 8.791 38.570 1.00 53.59 107 PHE A CA 1
ATOM 814 C C . PHE A 1 107 ? -6.832 9.836 39.579 1.00 53.59 107 PHE A C 1
ATOM 816 O O . PHE A 1 107 ? -6.035 10.517 40.219 1.00 53.59 107 PHE A O 1
ATOM 823 N N . ALA A 1 108 ? -8.142 10.073 39.603 1.00 56.38 108 ALA A N 1
ATOM 824 C CA . ALA A 1 108 ? -8.754 10.951 40.572 1.00 56.38 108 ALA A CA 1
ATOM 825 C C . ALA A 1 108 ? -8.505 10.324 41.941 1.00 56.38 108 ALA A C 1
ATOM 827 O O . ALA A 1 108 ? -8.963 9.212 42.213 1.00 56.38 108 ALA A O 1
ATOM 828 N N . ASP A 1 109 ? -7.746 11.047 42.762 1.00 53.31 109 ASP A N 1
ATOM 829 C CA . ASP A 1 109 ? -7.712 10.919 44.210 1.00 53.31 109 ASP A CA 1
ATOM 830 C C . ASP A 1 109 ? -9.134 10.682 44.730 1.00 53.31 109 ASP A C 1
ATOM 832 O O . ASP A 1 109 ? -9.947 11.600 44.839 1.00 53.31 109 ASP A O 1
ATOM 836 N N . SER A 1 110 ? -9.4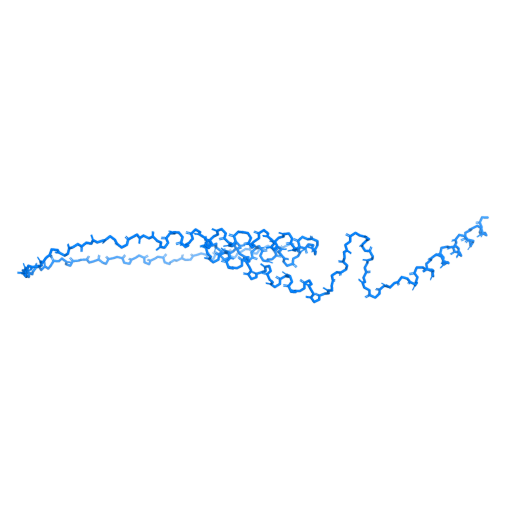41 9.429 45.045 1.00 47.81 110 SER A N 1
ATOM 837 C CA . SER A 1 110 ? -10.581 9.083 45.874 1.00 47.81 110 SER A CA 1
ATOM 838 C C . SER A 1 110 ? -10.019 8.785 47.262 1.00 47.81 110 SER A C 1
ATOM 840 O O . SER A 1 110 ? -9.519 7.678 47.477 1.00 47.81 110 SER A O 1
ATOM 842 N N . PRO A 1 111 ? -10.046 9.734 48.218 1.00 55.12 111 PRO A N 1
ATOM 843 C CA . PRO A 1 111 ? -9.726 9.404 49.594 1.00 55.12 111 PRO A CA 1
ATOM 844 C C . PRO A 1 111 ? -10.784 8.422 50.103 1.00 55.12 111 PRO A C 1
ATOM 846 O O . PRO A 1 111 ? -11.989 8.655 49.992 1.00 55.12 111 PRO A O 1
ATOM 849 N N . ALA A 1 112 ? -10.309 7.289 50.609 1.00 58.03 112 ALA A N 1
ATOM 850 C CA . ALA A 1 112 ? -11.124 6.213 51.144 1.00 58.03 112 ALA A CA 1
ATOM 851 C C . ALA A 1 112 ? -12.113 6.716 52.211 1.00 58.03 112 ALA A C 1
ATOM 853 O O . ALA A 1 112 ? -11.680 7.308 53.202 1.00 58.03 112 ALA A O 1
ATOM 854 N N . PRO A 1 113 ? -13.417 6.411 52.106 1.00 52.41 113 PRO A N 1
ATOM 855 C CA . PRO A 1 113 ? -14.254 6.306 53.282 1.00 52.41 113 PRO A CA 1
ATOM 856 C C . PRO A 1 113 ? -14.079 4.902 53.864 1.00 52.41 113 PRO A C 1
ATOM 858 O O . PRO A 1 113 ? -14.486 3.897 53.280 1.00 52.41 113 PRO A O 1
ATOM 861 N N . SER A 1 114 ? -13.426 4.852 55.021 1.00 51.25 114 SER A N 1
ATOM 862 C CA . SER A 1 114 ? -13.351 3.699 55.909 1.00 51.25 114 SER A CA 1
ATOM 863 C C . SER A 1 114 ? -14.698 2.975 56.004 1.00 51.25 114 SER A C 1
ATOM 865 O O . SER A 1 114 ? -15.714 3.577 56.350 1.00 51.25 114 SER A O 1
ATOM 867 N N . ALA A 1 115 ? -14.689 1.667 55.746 1.00 57.22 115 ALA A N 1
ATOM 868 C CA . ALA A 1 115 ? -15.749 0.771 56.196 1.00 57.22 115 ALA A CA 1
ATOM 869 C C . ALA A 1 115 ? -15.849 0.838 57.738 1.00 57.22 115 ALA A C 1
ATOM 871 O O . ALA A 1 115 ? -14.847 1.137 58.400 1.00 57.22 115 ALA A O 1
ATOM 872 N N . PRO A 1 116 ? -17.006 0.497 58.336 1.00 52.56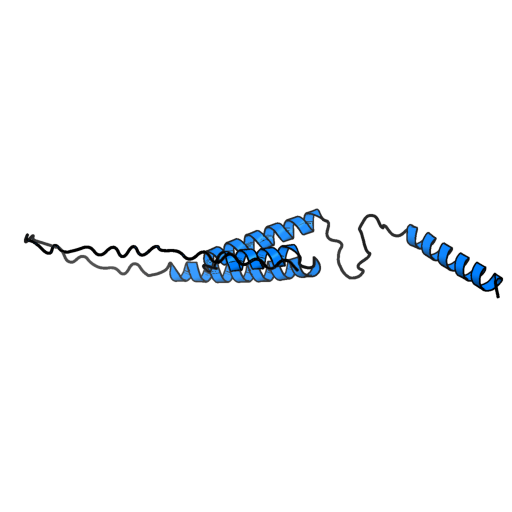 116 PRO A N 1
ATOM 873 C CA . PRO A 1 116 ? -17.155 -0.926 58.631 1.00 52.56 116 PRO A CA 1
ATOM 874 C C . PRO A 1 116 ? -18.599 -1.477 58.634 1.00 52.56 116 PRO A C 1
ATOM 876 O O . PRO A 1 116 ? -19.584 -0.756 58.757 1.00 52.56 116 PRO A O 1
ATOM 879 N N . LEU A 1 117 ? -18.625 -2.815 58.645 1.00 39.94 117 LEU A N 1
ATOM 880 C CA . LEU A 1 117 ? -19.645 -3.748 59.145 1.00 39.94 117 LEU A CA 1
ATOM 881 C C . LEU A 1 117 ? -20.626 -4.392 58.151 1.00 39.94 117 LEU A C 1
ATOM 883 O O . LEU A 1 117 ? -21.502 -3.773 57.556 1.00 39.94 117 LEU A O 1
ATOM 887 N N . SER A 1 118 ? -20.460 -5.717 58.095 1.00 50.12 118 SER A N 1
ATOM 888 C CA . SER A 1 118 ? -21.369 -6.762 57.640 1.00 50.12 118 SER A CA 1
ATOM 889 C C . SER A 1 118 ? -22.829 -6.552 58.024 1.00 50.12 118 SER A C 1
ATOM 891 O O . SER A 1 118 ? -23.122 -6.371 59.203 1.00 50.12 118 SER A O 1
ATOM 893 N N . VAL A 1 119 ? -23.729 -6.832 57.076 1.00 44.16 119 VAL A N 1
ATOM 894 C CA . VAL A 1 119 ? -24.951 -7.609 57.337 1.00 44.16 119 VAL A CA 1
ATOM 895 C C . VAL A 1 119 ? -25.197 -8.552 56.150 1.00 44.16 119 VAL A C 1
ATOM 897 O O . VAL A 1 119 ? -25.146 -8.144 54.992 1.00 44.16 119 VAL A O 1
ATOM 900 N N . SER A 1 120 ? -25.395 -9.827 56.485 1.00 49.03 120 SER A N 1
ATOM 901 C CA . SER A 1 120 ? -25.751 -10.961 55.623 1.00 49.03 120 SER A CA 1
ATOM 902 C C . SER A 1 120 ? -27.174 -10.896 55.052 1.00 49.03 120 SER A C 1
ATOM 904 O O . SER A 1 120 ? -28.002 -10.120 55.520 1.00 49.03 120 SER A O 1
ATOM 906 N N . SER A 1 121 ? -27.442 -11.868 54.166 1.00 44.31 121 SER A N 1
ATOM 907 C CA . SER A 1 121 ? -28.738 -12.349 53.650 1.00 44.31 121 SER A CA 1
ATOM 908 C C . SER A 1 121 ? -29.307 -11.554 52.478 1.00 44.31 121 SER A C 1
ATOM 910 O O . SER A 1 121 ? -29.300 -10.336 52.468 1.00 44.31 121 SER A O 1
ATOM 912 N N . GLU A 1 122 ? -29.895 -12.149 51.449 1.00 43.12 122 GLU A N 1
ATOM 913 C CA . GLU A 1 122 ? -30.051 -13.523 50.956 1.00 43.12 122 GLU A CA 1
ATOM 914 C C . GLU A 1 122 ? -30.899 -13.362 49.679 1.00 43.12 122 GLU A C 1
ATOM 916 O O . GLU A 1 122 ? -31.621 -12.378 49.541 1.00 43.12 122 GLU A O 1
ATOM 921 N N . HIS A 1 123 ? -30.881 -14.362 48.798 1.00 45.94 123 HIS A N 1
ATOM 922 C CA . HIS A 1 123 ? -31.945 -14.641 47.826 1.00 45.94 123 HIS A CA 1
ATOM 923 C C . HIS A 1 123 ? -32.359 -13.545 46.830 1.00 45.94 123 HIS A C 1
ATOM 925 O O . HIS A 1 123 ? -33.282 -12.797 47.113 1.00 45.94 123 HIS A O 1
ATOM 931 N N . ILE A 1 124 ? -31.891 -13.651 45.576 1.00 50.28 124 ILE A N 1
ATOM 932 C CA . ILE A 1 124 ? -32.811 -13.795 44.426 1.00 50.28 124 ILE A CA 1
ATOM 933 C C . ILE A 1 124 ? -32.202 -14.762 43.397 1.00 50.28 124 ILE A C 1
ATOM 935 O O . ILE A 1 124 ? -31.317 -14.424 42.615 1.00 50.28 124 ILE A O 1
ATOM 939 N N . SER A 1 125 ? -32.745 -15.976 43.372 1.00 46.81 125 SER A N 1
ATOM 940 C CA . SER A 1 125 ? -32.745 -16.869 42.213 1.00 46.81 125 SER A CA 1
ATOM 941 C C . SER A 1 125 ? -33.692 -16.324 41.140 1.00 46.81 125 SER A C 1
ATOM 943 O O . SER A 1 125 ? -34.836 -16.042 41.488 1.00 46.81 125 SER A O 1
ATOM 945 N N . LYS A 1 126 ? -33.312 -16.307 39.849 1.00 48.16 126 LYS A N 1
ATOM 946 C CA . LYS A 1 126 ? -34.111 -16.943 38.769 1.00 48.16 126 LYS A CA 1
ATOM 947 C C . LYS A 1 126 ? -33.533 -16.806 37.351 1.00 48.16 126 LYS A C 1
ATOM 949 O O . LYS A 1 126 ? -33.326 -15.709 36.859 1.00 48.16 126 LYS A O 1
ATOM 954 N N . ALA A 1 127 ? -33.478 -17.974 36.701 1.00 50.78 127 ALA A N 1
ATOM 955 C CA . ALA A 1 127 ? -33.866 -18.299 35.319 1.00 50.78 127 ALA A CA 1
ATOM 956 C C . ALA A 1 127 ? -33.230 -17.500 34.162 1.00 50.78 127 ALA A C 1
ATOM 958 O O . ALA A 1 127 ? -33.530 -16.342 33.924 1.00 50.78 127 ALA A O 1
ATOM 959 N N . ALA A 1 128 ? -32.346 -18.107 33.369 1.00 48.69 128 ALA A N 1
ATOM 960 C CA . ALA A 1 128 ? -32.673 -19.087 32.324 1.00 48.69 128 ALA A CA 1
ATOM 961 C C . ALA A 1 128 ? -33.645 -18.558 31.252 1.00 48.69 128 ALA A C 1
ATOM 963 O O . ALA A 1 128 ? -34.862 -18.674 31.385 1.00 48.69 128 ALA A O 1
ATOM 964 N N . ARG A 1 129 ? -33.093 -18.132 30.108 1.00 48.81 129 ARG A N 1
ATOM 965 C CA . ARG A 1 129 ? -33.647 -18.517 28.804 1.00 48.81 129 ARG A CA 1
ATOM 966 C C . ARG A 1 129 ? -32.585 -18.461 27.706 1.00 48.81 129 ARG A C 1
ATOM 968 O O . ARG A 1 129 ? -32.341 -17.431 27.091 1.00 48.81 129 ARG A O 1
ATOM 975 N N . ARG A 1 130 ? -31.996 -19.631 27.442 1.00 47.38 130 ARG A N 1
ATOM 976 C CA . ARG A 1 130 ? -31.504 -19.994 26.110 1.00 47.38 130 ARG A CA 1
ATOM 977 C C . ARG A 1 130 ? -32.642 -19.789 25.110 1.00 47.38 130 ARG A C 1
ATOM 979 O O . ARG A 1 130 ? -33.755 -20.258 25.354 1.00 47.38 130 ARG A O 1
ATOM 986 N N . LYS A 1 131 ? -32.352 -19.169 23.972 1.00 58.06 131 LYS A N 1
ATOM 987 C CA . LYS A 1 131 ? -33.134 -19.384 22.757 1.00 58.06 131 LYS A CA 1
ATOM 988 C C . LYS A 1 131 ? -32.171 -19.787 21.650 1.00 58.06 131 LYS A C 1
ATOM 990 O O . LYS A 1 131 ? -31.737 -18.976 20.844 1.00 58.06 131 LYS A O 1
ATOM 995 N N . ASP A 1 132 ? -31.824 -21.070 21.688 1.00 48.91 132 ASP A N 1
ATOM 996 C CA . ASP A 1 132 ? -31.474 -21.818 20.491 1.00 48.91 132 ASP A CA 1
ATOM 997 C C . ASP A 1 132 ? -32.695 -21.789 19.562 1.00 48.91 132 ASP A C 1
ATOM 999 O O . ASP A 1 132 ? -33.783 -22.233 19.931 1.00 48.91 132 ASP A O 1
ATOM 1003 N N . SER A 1 133 ? -32.515 -21.279 18.352 1.00 54.28 133 SER A N 1
ATOM 1004 C CA . SER A 1 133 ? -33.356 -21.648 17.215 1.00 54.28 133 SER A CA 1
ATOM 1005 C C . SER A 1 133 ? -32.496 -21.643 15.959 1.00 54.28 133 SER A C 1
ATOM 1007 O O . SER A 1 133 ? -32.487 -20.706 15.170 1.00 54.28 133 SER A O 1
ATOM 1009 N N . ARG A 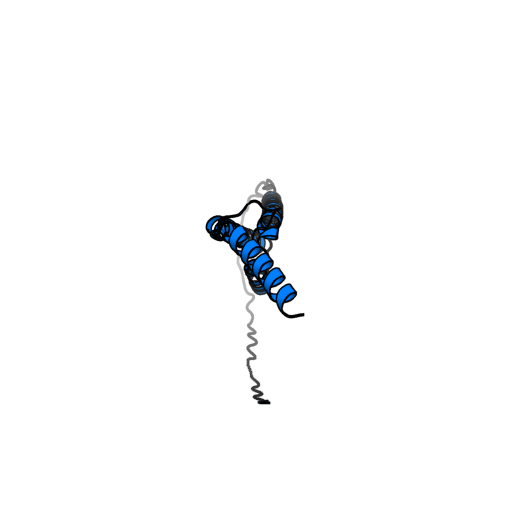1 134 ? -31.742 -22.737 15.839 1.00 45.00 134 ARG A N 1
ATOM 1010 C CA . ARG A 1 134 ? -31.273 -23.334 14.591 1.00 45.00 134 ARG A CA 1
ATOM 1011 C C . ARG A 1 134 ? -32.475 -23.955 13.881 1.00 45.00 134 ARG A C 1
ATOM 1013 O O . ARG A 1 134 ? -33.161 -24.758 14.506 1.00 45.00 134 ARG A O 1
ATOM 1020 N N . ALA A 1 135 ? -32.666 -23.656 12.599 1.00 52.22 135 ALA A N 1
ATOM 1021 C CA . ALA A 1 135 ? -33.203 -24.592 11.608 1.00 52.22 135 ALA A CA 1
ATOM 1022 C C . ALA A 1 135 ? -33.093 -24.014 10.182 1.00 52.22 135 ALA A C 1
ATOM 1024 O O . ALA A 1 135 ? -33.001 -22.798 10.029 1.00 52.22 135 ALA A O 1
ATOM 1025 N N . PRO A 1 136 ? -33.047 -24.888 9.162 1.00 57.84 136 PRO A N 1
ATOM 1026 C CA . PRO A 1 136 ? -32.344 -24.679 7.902 1.00 57.84 136 PRO A CA 1
ATOM 1027 C C . PRO A 1 136 ? -33.300 -24.390 6.740 1.00 57.84 136 PRO A C 1
ATOM 1029 O O . PRO A 1 136 ? -34.478 -24.729 6.803 1.00 57.84 136 PRO A O 1
ATOM 1032 N N . HIS A 1 137 ? -32.777 -23.865 5.632 1.00 48.41 137 HIS A N 1
ATOM 1033 C CA . HIS A 1 137 ? -33.333 -24.230 4.334 1.00 48.41 137 HIS A CA 1
ATOM 1034 C C . HIS A 1 137 ? -32.267 -24.202 3.241 1.00 48.41 137 HIS A C 1
ATOM 1036 O O . HIS A 1 137 ? -31.815 -23.150 2.797 1.00 48.41 137 HIS A O 1
ATOM 1042 N N . ASP A 1 138 ? -31.904 -25.410 2.814 1.00 52.06 138 ASP A N 1
ATOM 1043 C CA . ASP A 1 138 ? -31.446 -25.702 1.465 1.00 52.06 138 ASP A CA 1
ATOM 1044 C C . ASP A 1 138 ? -32.390 -25.074 0.432 1.00 52.06 138 ASP A C 1
ATOM 1046 O O . ASP A 1 138 ? -33.617 -25.197 0.525 1.00 52.06 138 ASP A O 1
ATOM 1050 N N . SER A 1 139 ? -31.809 -24.462 -0.596 1.00 57.09 139 SER A N 1
ATOM 1051 C CA . SER A 1 139 ? -32.426 -24.299 -1.916 1.00 57.09 139 SER A CA 1
ATOM 1052 C C . SER A 1 139 ? -31.331 -24.279 -2.971 1.00 57.09 139 SER A C 1
ATOM 1054 O O . SER A 1 139 ? -30.851 -23.251 -3.435 1.00 57.09 139 SER A O 1
ATOM 1056 N N . ASN A 1 140 ? -30.941 -25.496 -3.305 1.00 50.09 140 ASN A N 1
ATOM 1057 C CA . ASN A 1 140 ? -30.233 -25.917 -4.493 1.00 50.09 140 ASN A CA 1
ATOM 1058 C C . ASN A 1 140 ? -31.006 -25.479 -5.760 1.00 50.09 140 ASN A C 1
ATOM 1060 O O . ASN A 1 140 ? -32.077 -26.015 -6.022 1.00 50.09 140 ASN A O 1
ATOM 1064 N N . LEU A 1 141 ? -30.484 -24.527 -6.540 1.00 55.81 141 LEU A N 1
ATOM 1065 C CA . LEU A 1 141 ? -30.848 -24.274 -7.948 1.00 55.81 141 LEU A CA 1
ATOM 1066 C C . LEU A 1 141 ? -29.603 -23.676 -8.626 1.00 55.81 141 LEU A C 1
ATOM 1068 O O . LEU A 1 141 ? -29.317 -22.493 -8.506 1.00 55.81 141 LEU A O 1
ATOM 1072 N N . LEU A 1 142 ? -28.698 -24.475 -9.187 1.00 53.31 142 LEU A N 1
ATOM 1073 C CA . LEU A 1 142 ? -28.820 -25.084 -10.512 1.00 53.31 142 LEU A CA 1
ATOM 1074 C C . LEU A 1 142 ? -29.280 -24.086 -11.592 1.00 53.31 142 LEU A C 1
ATOM 1076 O O . LEU A 1 142 ? -30.434 -24.087 -12.008 1.00 53.31 142 LEU A O 1
ATOM 1080 N N . ARG A 1 143 ? -28.348 -23.285 -12.117 1.00 53.22 143 ARG A N 1
ATOM 1081 C CA . ARG A 1 143 ? -28.402 -22.822 -13.511 1.00 53.22 143 ARG A CA 1
ATOM 1082 C C . ARG A 1 143 ? -27.013 -22.903 -14.130 1.00 53.22 143 ARG A C 1
ATOM 1084 O O . ARG A 1 143 ? -26.194 -22.004 -14.003 1.00 53.22 143 ARG A O 1
ATOM 1091 N N . LYS A 1 144 ? -26.783 -24.038 -14.790 1.00 64.00 144 LYS A N 1
ATOM 1092 C CA . LYS A 1 144 ? -25.952 -24.105 -15.990 1.00 64.00 144 LYS A CA 1
ATOM 1093 C C . LYS A 1 144 ? -26.652 -23.264 -17.057 1.00 64.00 144 LYS A C 1
ATOM 1095 O O . LYS A 1 144 ? -27.823 -23.542 -17.293 1.00 64.00 144 LYS A O 1
ATOM 1100 N N . TYR A 1 145 ? -25.964 -22.289 -17.633 1.00 60.03 145 TYR A N 1
ATOM 1101 C CA . TYR A 1 145 ? -25.949 -21.940 -19.058 1.00 60.03 145 TYR A CA 1
ATOM 1102 C C . TYR A 1 145 ? -24.724 -21.064 -19.294 1.00 60.03 145 TYR A C 1
ATOM 1104 O O . TYR A 1 145 ? -24.537 -20.119 -18.497 1.00 60.03 145 TYR A O 1
#

pLDDT: mean 75.15, std 19.59, range [39.94, 98.38]

Sequence (145 aa):
MLPLLAEHKAALVACVADLARYPVADGPFVPYIVPLSPERVADLLVDLRTTISEVADIEGWPDDCLTRLLGLVARQPVSTLADDLAYFRGRLNTATERTSRNSVTPFADSPAPSAPLSVSSEHISKAARRKDSRAPHDSNLLRKY

Radius of gyration: 33.45 Å; chains: 1; bounding box: 56×37×115 Å

Foldseek 3Di:
DPVVVVVVVVVVVVVVVVCVPPPCVQPDDDPPDDRDDPVNLVVLLVLLLVLLVLLCVLVVPDPVVNVVVNVVSVVDDSVCSVVSSVVSVVSNVVSVVVVVVVVDDPPPDDDDDDDDDDDDDDDDDDDDDDDDDDDDDDDDDDDDD